Protein 3VA9 (pdb70)

InterPro domains:
  IPR003594 Histidine kinase/HSP90-like ATPase domain [PF02518] (353-459)
  IPR003594 Histidine kinase/HSP90-like ATPase domain [SM00387] (352-461)
  IPR003661 Signal transduction histidine kinase, dimerisation/phosphoacceptor domain [PF00512] (240-304)
  IPR003661 Signal transduction histidine kinase, dimerisation/phosphoacceptor domain [SM00388] (239-310)
  IPR003661 Signal transduction histidine kinase, dimerisation/phosphoacceptor domain [cd00082] (237-304)
  IPR004358 Signal transduction histidine kinase-related protein, C-terminal [PR00344] (392-406)
  IPR004358 Signal transduction histidine kinase-related protein, C-terminal [PR00344] (410-420)
  IPR004358 Signal transduction histidine kinase-related protein, C-terminal [PR00344] (421-439)
  IPR004358 Signal transduction histidine kinase-related protein, C-terminal [PR00344] (445-458)
  IPR005467 Histidine kinase domain [PS50109] (246-461)
  IPR007891 CHASE3 [PF05227] (44-176)
  IPR036097 Signal transduction histidine kinase, dimerisation/phosphoacceptor domain superfamily [SSF47384] (236-304)
  IPR036890 Histidine kinase/HSP90-like ATPase superfamily [G3DSA:3.30.565.10] (309-466)
  IPR036890 Histidine kinase/HSP90-like ATPase superfamily [SSF55874] (301-459)

Solvent-accessible surface area: 7595 Å² total; per-residue (Å²): 42,104,148,1,47,133,25,6,63,26,0,72,108,2,8,90,75,0,25,77,4,1,106,9,19,7,148,67,39,95,83,87,87,72,74,39,6,47,190,4,96,74,24,4,38,64,88,4,80,34,1,112,73,61,6,66,144,32,97,116,3,32,40,55,4,69,92,0,77,111,23,1,80,79,25,22,68,31,4,18,133,2,10,95,26,0,33,124,105,79,186,67,0,78,70,54,38,97,107,11,171,112,56,165,4,45,103,108,0,58,83,13,6,49,43,0,39,132,32,6,87,46,59,77,137,141,226

Nearest PDB structures (foldseek):
  3va9-assembly1_A  TM=1.008E+00  e=1.200E-15  Rhodopseudomonas palustris CGA009
  8tf5-assembly1_A  TM=5.320E-01  e=2.506E+00  Homo sapiens
  6d00-assembly1_3  TM=4.162E-01  e=1.377E+00  Calcarisporiella thermophila
  8e0m-assembly3_G  TM=5.366E-01  e=8.302E+00  synthetic construct
  5h5m-assembly2_B  TM=4.301E-01  e=4.561E+00  Caenorhabditis elegans

Sequence (127 aa):
TNKALLAISAIQQAVLEAETSERGFLLTGIETYRDSYIRARDALAARLDGLRAVLADNPEQIAHIDELRLLTDMRMAQLGRVVELGPERMREALDILEQARVDRLTERIETSLSVLTRAEQALLIQR

Organism: Rhodopseudomonas palustris (strain ATCC BAA-98 / CGA009) (NCBI:txid258594)

B-factor: mean 53.87, std 28.3, range [16.16, 162.72]

Structure (mmCIF, N/CA/C/O backbone):
data_3VA9
#
_entry.id   3VA9
#
_cell.length_a   76.147
_cell.length_b   7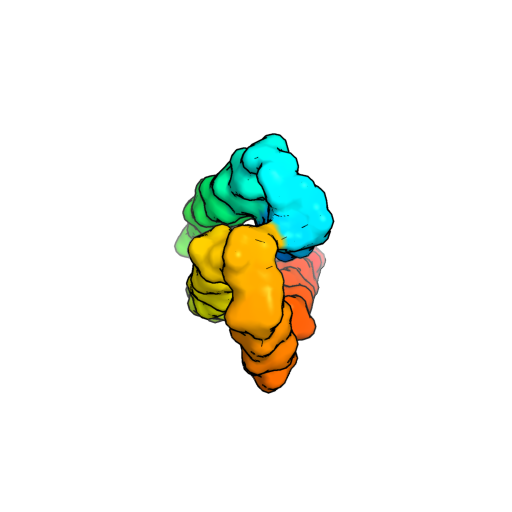6.147
_cell.length_c   109.155
_cell.angle_alpha   90.00
_cell.angle_beta   90.00
_cell.angle_gamma   90.00
#
_symmetry.space_group_name_H-M   'I 41 2 2'
#
loop_
_entity.id
_entity.type
_entity.pdbx_description
1 polymer 'Sensor histidine kinase'
2 non-polymer 'CHLORIDE ION'
3 water water
#
loop_
_atom_site.group_PDB
_atom_site.id
_atom_site.type_symbol
_atom_site.label_atom_id
_atom_site.label_alt_id
_atom_site.label_comp_id
_atom_site.label_asym_id
_atom_site.label_entity_id
_atom_site.label_seq_id
_atom_site.pdbx_PDB_ins_code
_atom_site.Cartn_x
_atom_site.Cartn_y
_atom_site.Cartn_z
_atom_site.occupancy
_atom_site.B_iso_or_equiv
_atom_site.auth_seq_id
_atom_site.auth_comp_id
_atom_site.auth_asym_id
_atom_site.auth_atom_id
_atom_site.pdbx_PDB_model_num
ATOM 1 N N . THR A 1 17 ? 10.255 12.134 16.115 1.00 107.20 49 THR A N 1
ATOM 2 C CA . THR A 1 17 ? 11.118 12.280 14.949 1.00 108.80 49 THR A CA 1
ATOM 3 C C . THR A 1 17 ? 12.010 13.501 15.081 1.00 112.30 49 THR A C 1
ATOM 4 O O . THR A 1 17 ? 13.186 13.463 14.730 1.00 116.33 49 THR A O 1
ATOM 8 N N . ASN A 1 18 ? 11.437 14.597 15.562 1.00 111.76 50 ASN A N 1
ATOM 9 C CA . ASN A 1 18 ? 12.197 15.825 15.745 1.00 112.02 50 ASN A CA 1
ATOM 10 C C . ASN A 1 18 ? 13.269 15.628 16.806 1.00 101.25 50 ASN A C 1
ATOM 11 O O . ASN A 1 18 ? 14.351 16.208 16.734 1.00 97.45 50 ASN A O 1
ATOM 16 N N . LYS A 1 19 ? 12.952 14.797 17.791 1.00 95.09 51 LYS A N 1
ATOM 17 C CA . LYS A 1 19 ? 13.901 14.437 18.831 1.00 92.27 51 LYS A CA 1
ATOM 18 C C . LYS A 1 19 ? 15.026 13.585 18.241 1.00 89.52 51 LYS A C 1
ATOM 19 O O . LYS A 1 19 ? 16.176 13.667 18.680 1.00 91.74 51 LYS A O 1
ATOM 25 N N . ALA A 1 20 ? 14.688 12.777 17.239 1.00 78.67 52 ALA A N 1
ATOM 26 C CA . ALA A 1 20 ? 15.654 11.883 16.606 1.00 70.40 52 ALA A CA 1
ATOM 27 C C . ALA A 1 20 ? 16.638 12.635 15.710 1.00 63.16 52 ALA A C 1
ATOM 28 O O . ALA A 1 20 ? 17.816 12.278 15.637 1.00 57.68 52 ALA A O 1
ATOM 30 N N . LEU A 1 21 ? 16.152 13.672 15.033 1.00 60.89 53 LEU A N 1
ATOM 31 C CA . LEU A 1 21 ? 16.996 14.471 14.147 1.00 67.02 53 LEU A CA 1
ATOM 32 C C . LEU A 1 21 ? 18.022 15.289 14.930 1.00 68.14 53 LEU A C 1
ATOM 33 O O . LEU A 1 21 ? 19.150 15.471 14.480 1.00 64.66 53 LEU A O 1
ATOM 38 N N . LEU A 1 22 ? 17.620 15.786 16.097 1.00 73.87 54 LEU A N 1
ATOM 39 C CA . LEU A 1 22 ? 18.541 16.468 16.996 1.00 71.38 54 LEU A CA 1
ATOM 40 C C . LEU A 1 22 ? 19.654 15.510 17.374 1.00 67.41 54 LEU A C 1
ATOM 41 O O . LEU A 1 22 ? 20.839 15.839 17.275 1.00 67.42 54 LEU A O 1
ATOM 46 N N . ALA A 1 23 ? 19.256 14.315 17.803 1.00 60.36 55 ALA A N 1
ATOM 47 C CA . ALA A 1 23 ? 20.194 13.289 18.244 1.00 56.54 55 ALA A CA 1
ATOM 48 C C . ALA A 1 23 ? 21.189 12.903 17.147 1.00 45.77 55 ALA A C 1
ATOM 49 O O . ALA A 1 23 ? 22.351 12.635 17.426 1.00 43.68 55 ALA A O 1
ATOM 51 N N . ILE A 1 24 ? 20.720 12.877 15.902 1.00 45.93 56 ILE A N 1
ATOM 52 C CA . ILE A 1 24 ? 21.557 12.516 14.760 1.00 51.24 56 ILE A CA 1
ATOM 53 C C . ILE A 1 24 ? 22.604 13.589 14.476 1.00 54.04 56 ILE A C 1
ATOM 54 O O . ILE A 1 24 ? 23.744 13.287 14.127 1.00 54.65 56 ILE A O 1
ATOM 59 N N . SER A 1 25 ? 22.202 14.846 14.629 1.00 51.85 57 SER A N 1
ATOM 60 C CA . SER A 1 25 ? 23.091 15.976 14.409 1.00 53.10 57 SER A CA 1
ATOM 61 C C . SER A 1 25 ? 24.128 16.071 15.521 1.00 48.57 57 SER A C 1
ATOM 62 O O . SER A 1 25 ? 25.266 16.465 15.293 1.00 56.39 57 SER A O 1
ATOM 65 N N . ALA A 1 26 ? 23.722 15.704 16.729 1.00 44.64 58 ALA A N 1
ATOM 66 C CA . ALA A 1 26 ? 24.623 15.693 17.867 1.00 40.75 58 ALA A CA 1
ATOM 67 C C . ALA A 1 26 ? 25.686 14.601 17.728 1.00 45.80 58 ALA A C 1
ATOM 68 O O . ALA A 1 26 ? 26.780 14.707 18.288 1.00 49.56 58 ALA A O 1
ATOM 70 N N . ILE A 1 27 ? 25.367 13.554 16.975 1.00 49.18 59 ILE A N 1
ATOM 71 C CA . ILE A 1 27 ? 26.327 12.478 16.727 1.00 45.55 59 ILE A CA 1
ATOM 72 C C . ILE A 1 27 ? 27.396 12.893 15.714 1.00 34.33 59 ILE A C 1
ATOM 73 O O . ILE A 1 27 ? 28.585 12.646 15.909 1.00 33.02 59 ILE A O 1
ATOM 78 N N . GLN A 1 28 ? 26.955 13.519 14.632 1.00 38.92 60 GLN A N 1
ATOM 79 C CA . GLN A 1 28 ? 27.852 14.146 13.669 1.00 46.65 60 GLN A CA 1
ATOM 80 C C . GLN A 1 28 ? 28.811 15.106 14.379 1.00 41.44 60 GLN A C 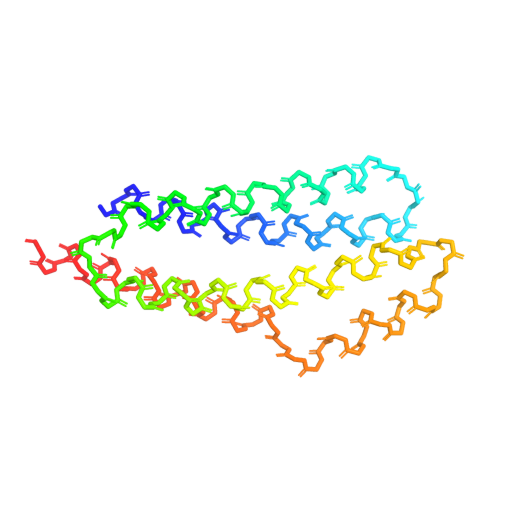1
ATOM 81 O O . GLN A 1 28 ? 30.021 15.032 14.193 1.00 36.22 60 GLN A O 1
ATOM 87 N N . GLN A 1 29 ? 28.259 15.994 15.204 1.00 37.92 61 GLN A N 1
ATOM 88 C CA . GLN A 1 29 ? 29.059 16.925 15.997 1.00 39.74 61 GLN A CA 1
ATOM 89 C C . GLN A 1 29 ? 30.167 16.229 16.789 1.00 42.34 61 GLN A C 1
ATOM 90 O O . GLN A 1 29 ? 31.339 16.610 16.694 1.00 39.57 61 GLN A O 1
ATOM 96 N N . ALA A 1 30 ? 29.790 15.213 17.567 1.00 39.01 62 ALA A N 1
ATOM 97 C CA . ALA A 1 30 ? 30.733 14.503 18.436 1.00 31.58 62 ALA A CA 1
ATOM 98 C C . ALA A 1 30 ? 31.861 13.825 17.660 1.00 30.63 62 ALA A C 1
ATOM 99 O O . ALA A 1 30 ? 33.004 13.807 18.110 1.00 31.62 62 ALA A O 1
ATOM 101 N N . VAL A 1 31 ? 31.537 13.265 16.499 1.00 29.73 63 VAL A N 1
ATOM 102 C CA . VAL A 1 31 ? 32.550 12.654 15.635 1.00 28.78 63 VAL A CA 1
ATOM 103 C C . VAL A 1 31 ? 33.571 13.692 15.139 1.00 25.15 63 VAL A C 1
ATOM 104 O O . VAL A 1 31 ? 34.775 13.445 15.161 1.00 29.42 63 VAL A O 1
ATOM 108 N N . LEU A 1 32 ? 33.082 14.854 14.711 1.00 30.14 64 LEU A N 1
ATOM 109 C CA . LEU A 1 32 ? 33.955 15.953 14.281 1.00 36.04 64 LEU A CA 1
ATOM 110 C C . LEU A 1 32 ? 34.794 16.468 15.432 1.00 27.03 64 LEU A C 1
ATOM 111 O O . LEU A 1 32 ? 35.984 16.715 15.280 1.00 32.78 64 LEU A O 1
ATOM 116 N N . GLU A 1 33 ? 34.163 16.613 16.590 1.00 24.82 65 GLU A N 1
ATOM 117 C CA . GLU A 1 33 ? 34.856 17.080 17.783 1.00 27.96 65 GLU A CA 1
ATOM 118 C C . GLU A 1 33 ? 35.978 16.129 18.227 1.00 28.80 65 GLU A C 1
ATOM 119 O O . GLU A 1 33 ? 37.026 16.580 18.676 1.00 33.06 65 GLU A O 1
ATOM 125 N N . ALA A 1 34 ? 35.769 14.820 18.084 1.00 24.25 66 ALA A N 1
ATOM 126 C CA . ALA A 1 34 ? 36.808 13.841 18.422 1.00 22.67 66 ALA A CA 1
ATOM 127 C C . ALA A 1 34 ? 37.996 13.967 17.471 1.00 27.28 66 ALA A C 1
ATOM 128 O O . ALA A 1 34 ? 39.156 13.953 17.889 1.00 23.12 66 ALA A O 1
ATOM 130 N N . GLU A 1 35 ? 37.693 14.087 16.183 1.00 24.13 67 GLU A N 1
ATOM 131 C CA . GLU A 1 35 ? 38.728 14.258 15.174 1.00 32.37 67 GLU A CA 1
ATOM 132 C C . GLU A 1 35 ? 39.507 15.564 15.356 1.00 29.13 67 GLU A C 1
ATOM 133 O O . GLU A 1 35 ? 40.734 15.563 15.431 1.00 31.44 67 GLU A O 1
ATOM 139 N N . THR A 1 36 ? 38.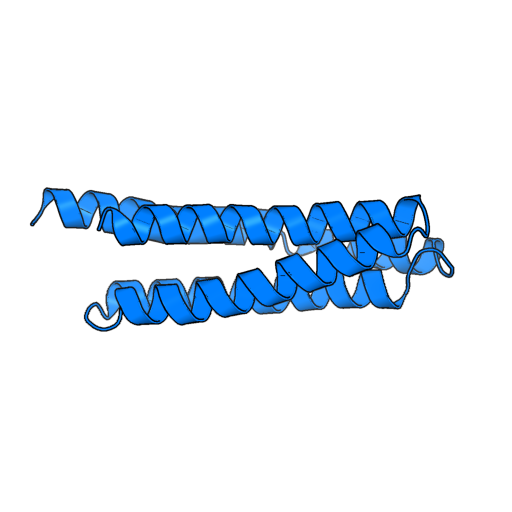794 16.680 15.442 1.00 25.36 68 THR A N 1
ATOM 140 C CA . THR A 1 36 ? 39.468 17.960 15.577 1.00 29.45 68 THR A CA 1
ATOM 141 C C . THR A 1 36 ? 40.293 18.025 16.875 1.00 36.16 68 THR A C 1
ATOM 142 O O . THR A 1 36 ? 41.380 18.602 16.899 1.00 38.89 68 THR A O 1
ATOM 146 N N . SER A 1 37 ? 39.792 17.411 17.943 1.00 30.04 69 SER A N 1
ATOM 147 C CA . SER A 1 37 ? 40.508 17.431 19.218 1.00 30.16 69 SER A CA 1
ATOM 148 C C . SER A 1 37 ? 41.786 16.602 19.145 1.00 27.03 69 SER A C 1
ATOM 149 O O . SER A 1 37 ? 42.827 17.015 19.639 1.00 33.11 69 SER A O 1
ATOM 152 N N . GLU A 1 38 ? 41.699 15.439 18.515 1.00 23.01 70 GLU A N 1
ATOM 153 C CA . GLU A 1 38 ? 42.867 14.595 18.311 1.00 31.02 70 GLU A CA 1
ATOM 154 C C . GLU A 1 38 ? 43.933 15.321 17.486 1.00 27.97 70 GLU A C 1
ATOM 155 O O . GLU A 1 38 ? 45.113 15.294 17.820 1.00 34.40 70 GLU A O 1
ATOM 161 N N . ARG A 1 39 ? 43.513 15.984 16.418 1.00 21.69 71 ARG A N 1
ATOM 162 C CA . ARG A 1 39 ? 44.436 16.791 15.615 1.00 25.65 71 ARG A CA 1
ATOM 163 C C . ARG A 1 39 ? 45.058 17.920 16.417 1.00 23.99 71 ARG A C 1
ATOM 164 O O . ARG A 1 39 ? 46.249 18.172 16.308 1.00 32.34 71 ARG A O 1
ATOM 172 N N . GLY A 1 40 ? 44.254 18.591 17.231 1.00 27.71 72 GLY A N 1
ATOM 173 C CA . GLY A 1 40 ? 44.767 19.645 18.095 1.00 27.71 72 GLY A CA 1
ATOM 174 C C . GLY A 1 40 ? 45.817 19.140 19.080 1.00 32.11 72 GLY A C 1
ATOM 175 O O . GLY A 1 40 ? 46.800 19.836 19.354 1.00 36.27 72 GLY A O 1
ATOM 176 N N . PHE A 1 41 ? 45.615 17.926 19.600 1.00 29.32 73 PHE A N 1
ATOM 177 C CA . PHE A 1 41 ? 46.555 17.292 20.538 1.00 30.26 73 PHE A CA 1
ATOM 178 C C . PHE A 1 41 ? 47.882 16.941 19.867 1.00 30.15 73 PHE A C 1
ATOM 179 O O . PHE A 1 41 ? 48.954 17.193 20.426 1.00 29.14 73 PHE A O 1
ATOM 187 N N . LEU A 1 42 ? 47.809 16.360 18.670 1.00 27.31 74 LEU A N 1
ATOM 188 C CA . LEU A 1 42 ? 49.015 16.073 17.892 1.00 28.85 74 LEU A CA 1
ATOM 189 C C . LEU A 1 42 ? 49.805 17.338 17.593 1.00 34.48 74 LEU A C 1
ATOM 190 O O . LEU A 1 42 ? 51.037 17.335 17.623 1.00 42.07 74 LEU A O 1
ATOM 195 N N . LEU A 1 43 ? 49.088 18.417 17.288 1.00 34.32 75 LEU A N 1
ATOM 196 C CA . LEU A 1 43 ? 49.719 19.682 16.917 1.00 29.67 75 LEU A CA 1
ATOM 197 C C . LEU A 1 43 ? 50.405 20.383 18.084 1.00 37.95 75 LEU A C 1
ATOM 198 O O . LEU A 1 43 ? 51.499 20.931 17.926 1.00 37.64 75 LEU A O 1
ATOM 203 N N . THR A 1 44 ? 49.754 20.370 19.248 1.00 40.08 76 THR A N 1
ATOM 204 C CA . THR A 1 44 ? 50.162 21.233 20.360 1.00 36.17 76 THR A CA 1
ATOM 205 C C . THR A 1 44 ? 50.757 20.500 21.553 1.00 36.81 76 THR A C 1
ATOM 206 O O . THR A 1 44 ? 51.527 21.082 22.309 1.00 44.07 76 THR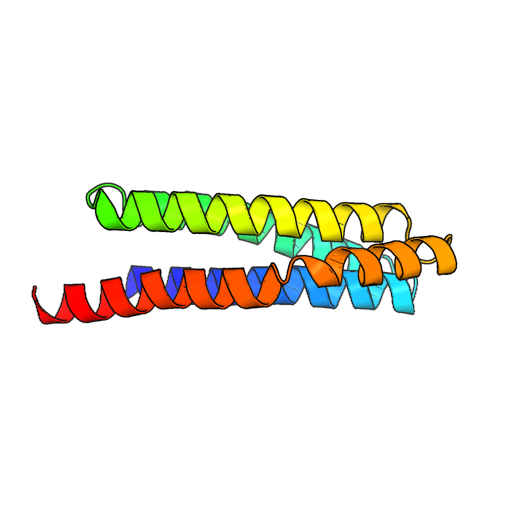 A O 1
ATOM 210 N N . GLY A 1 45 ? 50.387 19.239 21.740 1.00 35.67 77 GLY A N 1
ATOM 211 C CA . GLY A 1 45 ? 50.825 18.503 22.914 1.00 31.20 77 GLY A CA 1
ATOM 212 C C . GLY A 1 45 ? 50.131 18.984 24.183 1.00 37.98 77 GLY A C 1
ATOM 213 O O . GLY A 1 45 ? 50.517 18.621 25.291 1.00 42.45 77 GLY A O 1
ATOM 214 N N . ILE A 1 46 ? 49.097 19.801 24.024 1.00 40.63 78 ILE A N 1
ATOM 215 C CA . ILE A 1 46 ? 48.367 20.337 25.170 1.00 44.26 78 ILE A CA 1
ATOM 216 C C . ILE A 1 46 ? 47.233 19.388 25.577 1.00 41.16 78 ILE A C 1
ATOM 217 O O . ILE A 1 46 ? 46.317 19.126 24.789 1.00 31.78 78 ILE A O 1
ATOM 222 N N . GLU A 1 47 ? 47.313 18.875 26.808 1.00 40.45 79 GLU A N 1
ATOM 223 C CA . GLU A 1 47 ? 46.442 17.792 27.273 1.00 39.53 79 GLU A CA 1
ATOM 224 C C . GLU A 1 47 ? 44.960 18.144 27.199 1.00 42.67 79 GLU A C 1
ATOM 225 O O . GLU A 1 47 ? 44.099 17.262 27.125 1.00 49.59 79 GLU A O 1
ATOM 231 N N . THR A 1 48 ? 44.673 19.438 27.220 1.00 36.87 80 THR A N 1
ATOM 232 C CA . THR A 1 48 ? 43.308 19.927 27.101 1.00 41.75 80 THR A CA 1
ATOM 233 C C . THR A 1 48 ? 42.642 19.421 25.823 1.00 34.52 80 THR A C 1
ATOM 234 O O . THR A 1 48 ? 41.439 19.173 25.800 1.00 41.97 80 THR A O 1
ATOM 238 N N . TYR A 1 49 ? 43.423 19.262 24.759 1.00 31.39 81 TYR A N 1
ATOM 239 C CA . TYR A 1 49 ? 42.866 18.774 23.496 1.00 35.79 81 TYR A CA 1
ATOM 240 C C . TYR A 1 49 ? 42.590 17.278 23.593 1.00 36.91 81 TYR A C 1
ATOM 241 O O . TYR A 1 49 ? 41.587 16.784 23.075 1.00 41.92 81 TYR A O 1
ATOM 250 N N . ARG A 1 50 ? 43.479 16.563 24.273 1.00 31.07 82 ARG A N 1
ATOM 251 C CA . ARG A 1 50 ? 43.236 15.159 24.568 1.00 33.31 82 ARG A CA 1
ATOM 252 C C . ARG A 1 50 ? 41.966 14.972 25.398 1.00 29.85 82 ARG A C 1
ATOM 253 O O . ARG A 1 50 ? 41.144 14.108 25.097 1.00 38.30 82 ARG A O 1
ATOM 261 N N . ASP A 1 51 ? 41.806 15.780 26.438 1.00 34.10 83 ASP A N 1
AT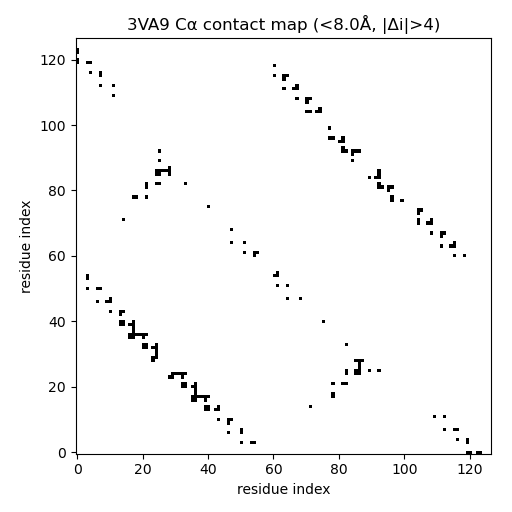OM 262 C CA . ASP A 1 51 ? 40.586 15.737 27.242 1.00 39.40 83 ASP A CA 1
ATOM 263 C C . ASP A 1 51 ? 39.344 15.911 26.359 1.00 43.70 83 ASP A C 1
ATOM 264 O O . ASP A 1 51 ? 38.362 15.173 26.495 1.00 38.01 83 ASP A O 1
ATOM 269 N N . SER A 1 52 ? 39.402 16.878 25.445 1.00 36.34 84 SER A N 1
ATOM 270 C CA . SER A 1 52 ? 38.309 17.106 24.505 1.00 36.33 84 SER A CA 1
ATOM 271 C C . SER A 1 52 ? 38.043 15.900 23.608 1.00 33.22 84 SER A C 1
ATOM 272 O O . SER A 1 52 ? 36.893 15.586 23.312 1.00 40.19 84 SER A O 1
ATOM 275 N N . TYR A 1 53 ? 39.102 15.225 23.170 1.00 30.73 85 TYR A N 1
ATOM 276 C CA . TYR A 1 53 ? 38.929 14.005 22.392 1.00 26.27 85 TYR A CA 1
ATOM 277 C C . TYR A 1 53 ? 38.195 12.973 23.238 1.00 25.19 85 TYR A C 1
ATOM 278 O O . TYR A 1 53 ? 37.220 12.380 22.787 1.00 38.23 85 TYR A O 1
ATOM 287 N N . ILE A 1 54 ? 38.668 12.767 24.467 1.00 30.71 86 ILE A N 1
ATOM 288 C CA . ILE A 1 54 ? 38.027 11.833 25.402 1.00 38.47 86 ILE A CA 1
ATOM 289 C C . ILE A 1 54 ? 36.556 12.185 25.640 1.00 35.51 86 ILE A C 1
ATOM 290 O O . ILE A 1 54 ? 35.687 11.316 25.590 1.00 32.00 86 ILE A O 1
ATOM 295 N N . ARG A 1 55 ? 36.283 13.468 25.869 1.00 34.80 87 ARG A N 1
ATOM 296 C CA . ARG A 1 55 ? 34.913 13.933 26.067 1.00 36.67 87 ARG A CA 1
ATOM 297 C C . ARG A 1 55 ? 34.021 13.652 24.852 1.00 35.11 87 ARG A C 1
ATOM 298 O O . ARG A 1 55 ? 32.909 13.133 24.991 1.00 35.38 87 ARG A O 1
ATOM 306 N N . ALA A 1 56 ? 34.509 13.992 23.663 1.00 25.77 88 ALA A N 1
ATOM 307 C CA . ALA A 1 56 ? 33.751 13.747 22.445 1.00 23.77 88 ALA A CA 1
ATOM 308 C C . ALA A 1 56 ? 33.537 12.242 22.219 1.00 24.13 88 ALA A C 1
ATOM 309 O O . ALA A 1 56 ? 32.446 11.809 21.853 1.00 38.03 88 ALA A O 1
ATOM 311 N N . ARG A 1 57 ? 34.573 11.448 22.454 1.00 30.69 89 ARG A N 1
ATOM 312 C CA . ARG A 1 57 ? 34.451 9.993 22.358 1.00 41.37 89 ARG A CA 1
ATOM 313 C C . ARG A 1 57 ? 33.410 9.436 23.339 1.00 32.89 89 ARG A C 1
ATOM 314 O O . ARG A 1 57 ? 32.592 8.591 22.981 1.00 34.27 89 ARG A O 1
ATOM 322 N N . ASP A 1 58 ? 33.446 9.908 24.578 1.00 29.57 90 ASP A N 1
ATOM 323 C CA . ASP A 1 58 ? 32.470 9.473 25.577 1.00 35.33 90 ASP A CA 1
ATOM 324 C C . ASP A 1 58 ? 31.053 9.937 25.208 1.00 38.70 90 ASP A C 1
ATOM 325 O O . ASP A 1 58 ? 30.085 9.183 25.336 1.00 38.65 90 ASP A O 1
ATOM 330 N N . ALA A 1 59 ? 30.944 11.176 24.734 1.00 33.61 91 ALA A N 1
ATOM 331 C CA . ALA A 1 59 ? 29.655 11.747 24.365 1.00 34.61 91 ALA A CA 1
ATOM 332 C C . ALA A 1 59 ? 29.059 11.020 23.158 1.00 34.28 91 ALA A C 1
ATOM 333 O O . ALA A 1 59 ? 27.853 10.771 23.094 1.00 40.34 91 ALA A O 1
ATOM 335 N N . LEU A 1 60 ? 29.913 10.665 22.209 1.00 31.64 92 LEU A N 1
ATOM 336 C CA . LEU A 1 60 ? 29.480 9.892 21.050 1.00 30.08 92 LEU A CA 1
ATOM 337 C C . LEU A 1 60 ? 28.850 8.566 21.471 1.00 35.64 92 LEU A C 1
ATOM 338 O O . LEU A 1 60 ? 27.747 8.219 21.035 1.00 35.56 92 LEU A O 1
ATOM 343 N N . ALA A 1 61 ? 29.565 7.820 22.306 1.00 30.97 93 ALA A N 1
ATOM 344 C CA . ALA A 1 61 ? 29.062 6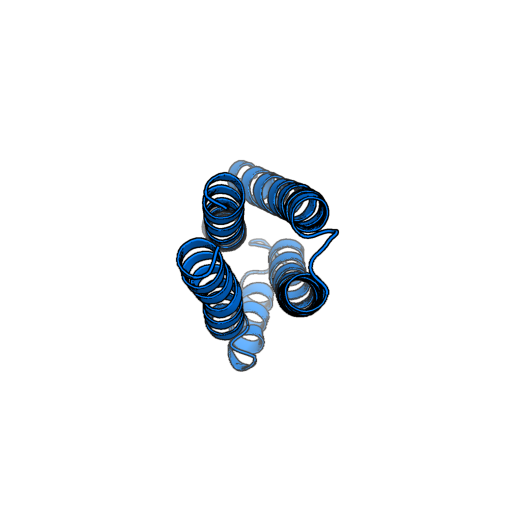.545 22.798 1.00 34.74 93 ALA A CA 1
ATOM 345 C C . ALA A 1 61 ? 27.698 6.737 23.477 1.00 35.61 93 ALA A C 1
ATOM 346 O O . ALA A 1 61 ? 26.745 6.021 23.173 1.00 37.37 93 ALA A O 1
ATOM 348 N N . ALA A 1 62 ? 27.606 7.724 24.367 1.00 31.48 94 ALA A N 1
ATOM 349 C CA . ALA A 1 62 ? 26.357 7.999 25.081 1.00 39.78 94 ALA A CA 1
ATOM 350 C C . ALA A 1 62 ? 25.224 8.411 24.137 1.00 44.11 94 ALA A C 1
ATOM 351 O O . ALA A 1 62 ? 24.087 7.980 24.302 1.00 47.49 94 ALA A O 1
ATOM 353 N N . ARG A 1 63 ? 25.541 9.238 23.145 1.00 44.20 95 ARG A N 1
ATOM 354 C CA . ARG A 1 63 ? 24.543 9.681 22.171 1.00 38.81 95 ARG A CA 1
ATOM 355 C C . ARG A 1 63 ? 24.097 8.563 21.234 1.00 41.77 95 ARG A C 1
ATOM 356 O O . ARG A 1 63 ? 22.932 8.514 20.832 1.00 44.18 95 ARG A O 1
ATOM 364 N N . LEU A 1 64 ? 25.022 7.669 20.886 1.00 34.06 96 LEU A N 1
ATOM 365 C CA . LEU A 1 64 ? 24.671 6.483 20.111 1.00 37.56 96 LEU A CA 1
ATOM 366 C C . LEU A 1 64 ? 23.760 5.546 20.910 1.00 42.70 96 LEU A C 1
ATOM 367 O O . LEU A 1 64 ? 22.785 5.026 20.368 1.00 42.07 96 LEU A O 1
ATOM 372 N N . ASP A 1 65 ? 24.088 5.328 22.187 1.00 44.31 97 ASP A N 1
ATOM 373 C CA . ASP A 1 65 ? 23.275 4.472 23.066 1.00 48.90 97 ASP A CA 1
ATOM 374 C C . ASP A 1 65 ? 21.838 5.003 23.159 1.00 51.78 97 ASP A C 1
ATOM 375 O O . ASP A 1 65 ? 20.874 4.237 23.143 1.00 58.15 97 ASP A O 1
ATOM 380 N N . GLY A 1 66 ? 21.713 6.322 23.269 1.00 47.95 98 GLY A N 1
ATOM 381 C CA . GLY A 1 66 ? 20.423 6.975 23.412 1.00 52.99 98 GLY A CA 1
ATOM 382 C C . GLY A 1 66 ? 19.611 7.079 22.134 1.00 59.40 98 GLY A C 1
ATOM 383 O O . GLY A 1 66 ? 18.389 6.964 22.158 1.00 61.15 98 GLY A O 1
ATOM 384 N N . LEU A 1 67 ? 20.284 7.321 21.015 1.00 64.14 99 LEU A N 1
ATOM 385 C CA . LEU A 1 67 ? 19.611 7.339 19.727 1.00 58.06 99 LEU A CA 1
ATOM 386 C C . LEU A 1 67 ? 18.994 5.973 19.509 1.00 61.26 99 LEU A C 1
ATOM 387 O O . LEU A 1 67 ? 17.867 5.850 19.026 1.00 60.20 99 LEU A O 1
ATOM 392 N N . ARG A 1 68 ? 19.745 4.944 19.884 1.00 62.26 100 ARG A N 1
ATOM 393 C CA . ARG A 1 68 ? 19.299 3.569 19.724 1.00 63.00 100 ARG A CA 1
ATOM 394 C C . ARG A 1 68 ? 18.037 3.310 20.539 1.00 69.34 100 ARG A C 1
ATOM 395 O O . ARG A 1 68 ? 17.207 2.477 20.172 1.00 68.88 100 ARG A O 1
ATOM 403 N N . ALA A 1 69 ? 17.900 4.032 21.646 1.00 73.53 101 ALA A N 1
ATOM 404 C CA . ALA A 1 69 ? 16.724 3.903 22.498 1.00 85.99 101 ALA A CA 1
ATOM 405 C C . ALA A 1 69 ? 15.506 4.595 21.883 1.00 83.39 101 ALA A C 1
ATOM 406 O O . ALA A 1 69 ? 14.372 4.199 22.131 1.00 92.05 101 ALA A O 1
ATOM 408 N N . VAL A 1 70 ? 15.749 5.627 21.082 1.00 81.54 102 VAL A N 1
ATOM 409 C CA . VAL A 1 70 ? 14.678 6.350 20.402 1.00 76.48 102 VAL A CA 1
ATOM 410 C C . VAL A 1 70 ? 14.145 5.531 19.232 1.00 85.99 102 VAL A C 1
ATOM 411 O O . VAL A 1 70 ? 12.959 5.590 18.906 1.00 93.93 102 VAL A O 1
ATOM 415 N N . LEU A 1 71 ? 15.027 4.754 18.613 1.00 85.25 103 LEU A N 1
ATOM 416 C CA . LEU A 1 71 ? 14.674 4.009 17.409 1.00 90.12 103 LEU A CA 1
ATOM 417 C C . LEU A 1 71 ? 14.337 2.557 17.724 1.00 90.41 103 LEU A C 1
ATOM 418 O O . LEU A 1 71 ? 14.264 1.722 16.826 1.00 94.01 103 LEU A O 1
ATOM 423 N N . ALA A 1 72 ? 14.116 2.268 19.001 1.00 94.62 104 ALA A N 1
ATOM 424 C CA . ALA A 1 72 ? 13.904 0.899 19.464 1.00 95.53 104 ALA A CA 1
ATOM 425 C C . ALA A 1 72 ? 12.778 0.159 18.733 1.00 102.91 104 ALA A C 1
ATOM 426 O O . ALA A 1 72 ? 12.830 -1.063 18.588 1.00 101.60 104 ALA A O 1
ATOM 428 N N . ASP A 1 73 ? 11.771 0.898 18.271 1.00 110.20 105 ASP A N 1
ATOM 429 C CA . ASP A 1 73 ? 10.594 0.290 17.646 1.00 115.46 105 ASP A CA 1
ATOM 430 C C . ASP A 1 73 ? 10.579 0.410 16.121 1.00 112.84 105 ASP A C 1
ATOM 431 O O . ASP A 1 73 ? 9.512 0.441 15.504 1.00 115.71 105 ASP A O 1
ATOM 436 N N . ASN A 1 74 ? 11.762 0.466 15.519 1.00 105.37 106 ASN A N 1
ATOM 437 C CA . ASN A 1 74 ? 11.879 0.615 14.074 1.00 99.25 106 ASN A CA 1
ATOM 438 C C . ASN A 1 74 ? 13.060 -0.192 13.535 1.00 95.71 106 ASN A C 1
ATOM 439 O O . ASN A 1 74 ? 14.177 0.315 13.457 1.00 95.18 106 ASN A O 1
ATOM 444 N N . PRO A 1 75 ? 12.812 -1.458 13.164 1.00 94.03 107 PRO A N 1
ATOM 445 C CA . PRO A 1 75 ? 13.857 -2.392 12.723 1.00 86.78 107 PRO A CA 1
ATOM 446 C C . PRO A 1 75 ? 14.756 -1.848 11.612 1.00 77.82 107 PRO A C 1
ATOM 447 O O . PRO A 1 75 ? 15.952 -2.126 11.622 1.00 76.71 107 PRO A O 1
ATOM 451 N N . GLU A 1 76 ? 14.194 -1.097 10.670 1.00 75.98 108 GLU A N 1
ATOM 452 C CA . GLU A 1 76 ? 14.986 -0.534 9.579 1.00 78.02 108 GLU A CA 1
ATOM 453 C C . GLU A 1 76 ? 15.939 0.542 10.086 1.00 69.79 108 GLU A C 1
ATOM 454 O O . GLU A 1 76 ? 17.057 0.678 9.586 1.00 65.14 108 GLU A O 1
ATOM 460 N N . GLN A 1 77 ? 15.488 1.305 11.077 1.00 65.18 109 GLN A N 1
ATOM 461 C CA . GLN A 1 77 ? 16.325 2.321 11.703 1.00 63.24 109 GLN A CA 1
ATOM 462 C C . GLN A 1 77 ? 17.370 1.706 12.632 1.00 57.15 109 GLN A C 1
ATOM 463 O O . GLN A 1 77 ? 18.520 2.138 12.650 1.00 57.95 109 GLN A O 1
ATOM 469 N N . ILE A 1 78 ? 16.958 0.707 13.407 1.00 60.65 110 ILE A N 1
ATOM 470 C CA . ILE A 1 78 ? 17.871 -0.014 14.284 1.00 65.46 110 ILE A CA 1
ATOM 471 C C . ILE A 1 78 ? 19.024 -0.595 13.475 1.00 60.04 110 ILE A C 1
ATOM 472 O O . ILE A 1 78 ? 20.177 -0.553 13.908 1.00 54.94 110 ILE A O 1
ATOM 477 N N . ALA A 1 79 ? 18.709 -1.129 12.297 1.00 55.92 111 ALA A N 1
ATOM 478 C CA . ALA A 1 79 ? 19.731 -1.676 11.409 1.00 46.88 111 ALA A CA 1
ATOM 479 C C . ALA A 1 79 ? 20.672 -0.572 10.929 1.00 44.39 111 ALA A C 1
ATOM 480 O O . ALA A 1 79 ? 21.887 -0.749 10.906 1.00 44.79 111 ALA A O 1
ATOM 482 N N . HIS A 1 80 ? 20.105 0.570 10.554 1.00 41.87 112 HIS A N 1
ATOM 483 C CA . HIS A 1 80 ? 20.907 1.710 10.109 1.00 46.29 112 HIS A CA 1
ATOM 484 C C . HIS A 1 80 ? 21.791 2.256 11.226 1.00 43.15 112 HIS A C 1
ATOM 485 O O . HIS A 1 80 ? 22.905 2.709 10.976 1.00 49.22 112 HIS A O 1
ATOM 492 N N . ILE A 1 81 ? 21.292 2.223 12.456 1.00 41.49 113 ILE A N 1
ATOM 493 C CA . ILE A 1 81 ? 22.087 2.673 13.583 1.00 42.92 113 ILE A CA 1
ATOM 494 C C . ILE A 1 81 ? 23.194 1.655 13.883 1.00 40.92 113 ILE A C 1
ATOM 495 O O . ILE A 1 81 ? 24.338 2.031 14.160 1.00 35.77 113 ILE A O 1
ATOM 500 N N . ASP A 1 82 ? 22.862 0.368 13.793 1.00 34.76 114 ASP A N 1
ATOM 501 C CA . ASP A 1 82 ? 23.871 -0.675 13.925 1.00 40.78 114 ASP A CA 1
ATOM 502 C C . ASP A 1 82 ? 25.010 -0.405 12.960 1.00 36.84 114 ASP A C 1
ATOM 503 O O . ASP A 1 82 ? 26.182 -0.456 13.333 1.00 40.46 114 ASP A O 1
ATOM 508 N N . GLU A 1 83 ? 24.651 -0.109 11.716 1.00 37.20 115 GLU A N 1
ATOM 509 C CA . GLU A 1 83 ? 25.635 0.163 10.672 1.00 45.80 115 GLU A CA 1
ATOM 510 C C . GLU A 1 83 ? 26.497 1.392 10.968 1.00 39.48 115 GLU A C 1
ATOM 511 O O . GLU A 1 83 ? 27.726 1.324 10.879 1.00 38.33 115 GLU A O 1
ATOM 517 N N . LEU A 1 84 ? 25.857 2.502 11.333 1.00 36.83 116 LEU A N 1
ATOM 518 C CA . LEU A 1 84 ? 26.584 3.708 11.739 1.00 31.91 116 LEU A CA 1
ATOM 519 C C . LEU A 1 84 ? 27.588 3.380 12.851 1.00 31.39 116 LEU A C 1
ATOM 520 O O . LEU A 1 84 ? 28.757 3.765 12.788 1.00 36.95 116 LEU A O 1
ATOM 525 N N . ARG A 1 85 ? 27.115 2.649 13.857 1.00 24.75 117 ARG A N 1
ATOM 526 C CA . ARG A 1 85 ? 27.922 2.292 15.022 1.00 29.94 117 ARG A CA 1
ATOM 527 C C . ARG A 1 85 ? 29.167 1.490 14.672 1.00 26.92 117 ARG A C 1
ATOM 528 O O . ARG A 1 85 ? 30.232 1.700 15.257 1.00 32.47 117 ARG A O 1
ATOM 536 N N . LEU A 1 86 ? 29.023 0.553 13.737 1.00 25.84 118 LEU A N 1
ATOM 537 C CA . LEU A 1 86 ? 30.168 -0.174 13.210 1.00 27.82 118 LEU A CA 1
ATOM 538 C C . LEU A 1 86 ? 31.192 0.816 12.667 1.00 31.43 118 LEU A C 1
ATOM 539 O O . LEU A 1 86 ? 32.388 0.727 12.967 1.00 33.23 118 LEU A O 1
ATOM 544 N N . LEU A 1 87 ? 30.707 1.754 11.860 1.00 30.34 119 LEU A N 1
ATOM 545 C CA . LEU A 1 87 ? 31.564 2.744 11.214 1.00 27.16 119 LEU A CA 1
ATOM 546 C C . LEU A 1 87 ? 32.211 3.666 12.246 1.00 30.39 119 LEU A C 1
ATOM 547 O O . LEU A 1 87 ? 33.399 3.958 12.156 1.00 29.27 119 LEU A O 1
ATOM 552 N N . THR A 1 88 ? 31.438 4.116 13.234 1.00 27.69 120 THR A N 1
ATOM 553 C CA . THR A 1 88 ? 31.988 5.013 14.256 1.00 20.85 120 THR A CA 1
ATOM 554 C C . THR A 1 88 ? 32.970 4.287 15.188 1.00 23.90 120 THR A C 1
ATOM 555 O O . THR A 1 88 ? 33.948 4.879 15.631 1.00 27.96 120 THR A O 1
ATOM 559 N N . ASP A 1 89 ? 32.718 3.006 15.470 1.00 26.50 121 ASP A N 1
ATOM 560 C CA . ASP A 1 89 ? 33.675 2.194 16.228 1.00 27.49 121 ASP A CA 1
ATOM 561 C C . ASP A 1 89 ? 35.028 2.032 15.502 1.00 32.51 121 ASP A C 1
ATOM 562 O O . ASP A 1 89 ? 36.093 2.152 16.112 1.00 32.73 121 ASP A O 1
ATOM 567 N N . MET A 1 90 ? 34.992 1.756 14.203 1.00 31.60 122 MET A N 1
ATOM 568 C CA . MET A 1 90 ? 36.229 1.670 13.431 1.00 30.08 122 MET A CA 1
ATOM 569 C C . MET A 1 90 ? 36.955 3.023 13.391 1.00 24.10 122 MET A C 1
ATOM 570 O O . MET A 1 90 ? 38.170 3.080 13.483 1.00 28.68 122 MET A O 1
ATOM 575 N N . ARG A 1 91 ? 36.201 4.106 13.248 1.00 22.35 123 ARG A N 1
ATOM 576 C CA . ARG A 1 91 ? 36.789 5.443 13.178 1.00 28.62 123 ARG A CA 1
ATOM 577 C C . ARG A 1 91 ? 37.429 5.828 14.511 1.00 29.55 123 ARG A C 1
ATOM 578 O O . ARG A 1 91 ? 38.573 6.285 14.552 1.00 29.24 123 ARG A O 1
ATOM 586 N N . MET A 1 92 ? 36.692 5.633 15.601 1.00 24.70 124 MET A N 1
ATOM 587 C CA . MET A 1 92 ? 37.238 5.887 16.938 1.00 31.68 124 MET A CA 1
ATOM 588 C C . MET A 1 92 ? 38.499 5.076 17.238 1.00 29.89 124 MET A C 1
ATOM 589 O O . MET A 1 92 ? 39.411 5.567 17.887 1.00 31.53 124 MET A O 1
ATOM 594 N N . ALA A 1 93 ? 38.557 3.836 16.761 1.00 26.45 125 ALA A N 1
ATOM 595 C CA . ALA A 1 93 ? 39.751 3.018 16.957 1.00 24.42 125 ALA A CA 1
ATOM 596 C C . ALA A 1 93 ? 40.920 3.607 16.185 1.00 24.73 125 ALA A C 1
ATOM 597 O O . ALA A 1 93 ? 42.054 3.555 16.638 1.00 27.95 125 ALA A O 1
ATOM 599 N N . GLN A 1 94 ? 40.642 4.169 15.012 1.00 26.98 126 GLN A N 1
ATOM 600 C CA . GLN A 1 94 ? 41.678 4.868 14.249 1.00 35.29 126 GLN A CA 1
ATOM 601 C C . GLN A 1 94 ? 42.254 6.087 14.997 1.00 26.57 126 GLN A C 1
ATOM 602 O O . GLN A 1 94 ? 43.462 6.194 15.176 1.00 29.64 126 GLN A O 1
ATOM 608 N N . LEU A 1 95 ? 41.381 7.007 15.402 1.00 27.84 127 LEU A N 1
ATOM 609 C CA . LEU A 1 95 ? 41.776 8.213 16.139 1.00 28.45 127 LEU A CA 1
ATOM 610 C C . LEU A 1 95 ? 42.494 7.896 17.454 1.00 30.00 127 LEU A C 1
ATOM 611 O O . LEU A 1 95 ? 43.499 8.524 17.792 1.00 27.54 127 LEU A O 1
ATOM 616 N N . GLY A 1 96 ? 41.965 6.920 18.190 1.00 29.11 128 GLY A N 1
ATOM 617 C CA . GLY A 1 96 ? 42.533 6.516 19.470 1.00 19.72 128 GLY A CA 1
ATOM 618 C C . GLY A 1 96 ? 43.957 6.012 19.325 1.00 30.82 128 GLY A C 1
ATOM 619 O O . GLY A 1 96 ? 44.787 6.207 20.211 1.00 34.15 128 GLY A O 1
ATOM 620 N N . ARG A 1 97 ? 44.249 5.365 18.202 1.00 31.48 129 ARG A N 1
ATOM 621 C CA . ARG A 1 97 ? 45.601 4.863 17.950 1.00 29.46 129 ARG A CA 1
ATOM 622 C C . ARG A 1 97 ? 46.553 6.032 17.686 1.00 32.91 129 ARG A C 1
ATOM 623 O O . ARG A 1 97 ? 47.683 6.046 18.168 1.00 43.76 129 ARG A O 1
ATOM 631 N N . VAL A 1 98 ? 46.081 7.008 16.915 1.00 26.27 130 VAL A N 1
ATOM 632 C CA . VAL A 1 98 ? 46.846 8.208 16.620 1.00 28.59 130 VAL A CA 1
ATOM 633 C C . VAL A 1 98 ? 47.105 9.016 17.895 1.00 29.23 130 VAL A C 1
ATOM 634 O O . VAL A 1 98 ? 48.205 9.517 18.107 1.00 31.74 130 VAL A O 1
ATOM 638 N N . VAL A 1 99 ? 46.073 9.145 18.722 1.00 25.52 131 VAL A N 1
ATOM 639 C CA . VAL A 1 99 ? 46.162 9.831 20.011 1.00 34.98 131 VAL A CA 1
ATOM 640 C C . VAL A 1 99 ? 47.156 9.110 20.926 1.00 38.55 131 VAL A C 1
ATOM 641 O O . VAL A 1 99 ? 47.902 9.743 21.678 1.00 35.09 131 VAL A O 1
ATOM 645 N N . GLU A 1 100 ? 47.173 7.782 20.837 1.00 34.39 132 GLU A N 1
ATOM 646 C CA . GLU A 1 100 ? 48.087 6.963 21.630 1.00 38.06 132 GLU A CA 1
ATOM 647 C C . GLU A 1 100 ? 49.545 7.171 21.233 1.00 42.32 132 GLU A C 1
ATOM 648 O O . GLU A 1 100 ? 50.410 7.335 22.095 1.00 43.81 132 GLU A O 1
ATOM 654 N N . LEU A 1 101 ? 49.814 7.159 19.931 1.00 36.31 133 LEU A N 1
ATOM 655 C CA . LEU A 1 101 ? 51.149 7.471 19.439 1.00 36.89 133 LEU A CA 1
ATOM 656 C C . LEU A 1 101 ? 51.516 8.909 19.822 1.00 38.74 133 LEU A C 1
ATOM 657 O O . LEU A 1 101 ? 52.593 9.157 20.352 1.00 34.65 133 LEU A O 1
ATOM 662 N N . GLY A 1 102 ? 50.615 9.849 19.559 1.00 35.14 134 GLY A N 1
ATOM 663 C CA . GLY A 1 102 ? 50.730 11.180 20.129 1.00 35.81 134 GLY A CA 1
ATOM 664 C C . GLY A 1 102 ? 51.854 12.048 19.594 1.00 37.81 134 GLY A C 1
ATOM 665 O O . GLY A 1 102 ? 52.677 11.590 18.802 1.00 39.85 134 GLY A O 1
ATOM 666 N N . PRO A 1 103 ? 51.892 13.317 20.035 1.00 36.20 135 PRO A N 1
ATOM 667 C CA . PRO A 1 103 ? 52.832 14.328 19.543 1.00 41.20 135 PRO A CA 1
ATOM 668 C C . PRO A 1 103 ? 54.284 13.950 19.830 1.00 45.64 135 PRO A C 1
ATOM 669 O O . PRO A 1 103 ? 55.173 14.331 19.069 1.00 44.98 135 PRO A O 1
ATOM 673 N N . GLU A 1 104 ? 54.515 13.204 20.908 1.00 45.89 136 GLU A N 1
ATOM 674 C CA . GLU A 1 104 ? 55.864 12.753 21.253 1.00 44.51 136 GLU A CA 1
ATOM 675 C C . GLU A 1 104 ? 56.385 11.744 20.230 1.00 44.71 136 GLU A C 1
ATOM 676 O O . GLU A 1 104 ? 57.578 11.444 20.196 1.00 46.29 136 GLU A O 1
ATOM 682 N N . ARG A 1 105 ? 55.481 11.224 19.402 1.00 41.18 137 ARG A N 1
ATOM 683 C CA . ARG A 1 105 ? 55.844 10.334 18.299 1.00 39.52 137 ARG A CA 1
ATOM 684 C C . ARG A 1 105 ? 55.200 10.826 17.005 1.00 41.30 137 ARG A C 1
ATOM 685 O O . ARG A 1 105 ? 54.470 10.093 16.323 1.00 40.41 137 ARG A O 1
ATOM 693 N N . MET A 1 106 ? 55.494 12.082 16.683 1.00 37.54 138 MET A N 1
ATOM 694 C CA . MET A 1 106 ? 54.895 12.780 15.550 1.00 38.70 138 MET A CA 1
ATOM 695 C C . MET A 1 106 ? 54.893 11.984 14.238 1.00 42.78 138 MET A C 1
ATOM 696 O O . MET A 1 106 ? 53.847 11.822 13.612 1.00 45.64 138 MET A O 1
ATOM 701 N N . ARG A 1 107 ? 56.060 11.503 13.818 1.00 43.03 139 ARG A N 1
ATOM 702 C CA . ARG A 1 107 ? 56.188 10.830 12.526 1.00 45.15 139 ARG A CA 1
ATOM 703 C C . ARG A 1 107 ? 55.344 9.557 12.473 1.00 49.09 139 ARG A C 1
ATOM 704 O O . ARG A 1 107 ? 54.703 9.263 11.462 1.00 53.33 139 ARG A O 1
ATOM 712 N N . GLU A 1 108 ? 55.352 8.799 13.562 1.00 43.25 140 GLU A N 1
ATOM 713 C CA . GLU A 1 108 ? 54.525 7.605 13.649 1.00 40.40 140 GLU A CA 1
ATOM 714 C C . GLU A 1 108 ? 53.048 7.963 13.632 1.00 40.83 140 GLU A C 1
ATOM 715 O O . GLU A 1 108 ? 52.264 7.340 12.920 1.00 36.36 140 GLU A O 1
ATOM 721 N N . ALA A 1 109 ? 52.679 8.963 14.432 1.00 36.86 141 ALA A N 1
ATOM 722 C CA . ALA A 1 109 ? 51.295 9.403 14.533 1.00 36.17 141 ALA A CA 1
ATOM 723 C C . ALA A 1 109 ? 50.759 9.880 13.185 1.00 39.94 141 ALA A C 1
ATOM 724 O O . ALA A 1 109 ? 49.599 9.632 12.850 1.00 35.91 141 ALA A O 1
ATOM 726 N N . LEU A 1 110 ? 51.612 10.558 12.422 1.00 30.72 142 LEU A N 1
ATOM 727 C CA . LEU A 1 110 ? 51.239 11.103 11.124 1.00 34.71 142 LEU A CA 1
ATOM 728 C C . LEU A 1 110 ? 51.110 10.006 10.079 1.00 40.20 142 LEU A C 1
ATOM 729 O O . LEU A 1 110 ? 50.209 10.044 9.229 1.00 34.56 142 LEU A O 1
ATOM 734 N N . ASP A 1 111 ? 52.034 9.049 10.134 1.00 33.76 143 ASP A N 1
ATOM 735 C CA . ASP A 1 111 ? 52.021 7.904 9.228 1.00 39.45 143 ASP A CA 1
ATOM 736 C C . ASP A 1 111 ? 50.689 7.179 9.379 1.00 35.53 143 ASP A C 1
ATOM 737 O O . ASP A 1 111 ? 50.047 6.829 8.397 1.00 39.49 143 ASP A O 1
ATOM 742 N N . ILE A 1 112 ? 50.274 6.983 10.625 1.00 36.92 144 ILE A N 1
ATOM 743 C CA . ILE A 1 112 ? 49.036 6.282 10.927 1.00 30.62 144 ILE A CA 1
ATOM 744 C C . ILE A 1 112 ? 47.803 7.098 10.558 1.00 34.99 144 ILE A C 1
ATOM 745 O O . ILE A 1 112 ? 46.871 6.566 9.969 1.00 36.08 144 ILE A O 1
ATOM 750 N N . LEU A 1 113 ? 47.811 8.387 10.890 1.00 37.01 145 LEU A N 1
ATOM 751 C CA . LEU A 1 113 ? 46.733 9.294 10.484 1.00 35.28 145 LEU A CA 1
ATOM 752 C C . LEU A 1 113 ? 46.518 9.273 8.978 1.00 34.86 145 LEU A C 1
ATOM 753 O O . LEU A 1 113 ? 45.383 9.294 8.503 1.00 39.95 145 LEU A O 1
ATOM 758 N N . GLU A 1 114 ? 47.608 9.234 8.225 1.00 34.09 146 GLU A N 1
ATOM 759 C CA . GLU A 1 114 ? 47.507 9.191 6.767 1.00 39.38 146 GLU A CA 1
ATOM 760 C C . GLU A 1 114 ? 47.093 7.810 6.221 1.00 38.40 146 GLU A C 1
ATOM 761 O O . GLU A 1 114 ? 46.283 7.729 5.298 1.00 42.88 146 GLU A O 1
ATOM 767 N N . GLN A 1 115 ? 47.614 6.738 6.812 1.00 33.41 147 GLN A N 1
ATOM 768 C CA . GLN A 1 115 ? 47.164 5.380 6.476 1.00 44.74 147 GLN A CA 1
ATOM 769 C C . GLN A 1 115 ? 45.665 5.190 6.717 1.00 42.27 147 GLN A C 1
ATOM 770 O O . GLN A 1 115 ? 44.985 4.535 5.932 1.00 38.99 147 GLN A O 1
ATOM 776 N N . ALA A 1 116 ? 45.163 5.762 7.811 1.00 36.59 148 ALA A N 1
ATOM 777 C CA . ALA A 1 116 ? 43.748 5.653 8.171 1.00 36.14 148 ALA A CA 1
ATOM 778 C C . ALA A 1 116 ? 42.830 6.275 7.118 1.00 38.80 148 ALA A C 1
ATOM 779 O O . ALA A 1 116 ? 41.657 5.907 7.017 1.00 34.87 148 ALA A O 1
ATOM 781 N N . ARG A 1 117 ? 43.381 7.207 6.341 1.00 42.98 149 ARG A N 1
ATOM 782 C CA . ARG A 1 117 ? 42.636 7.937 5.306 1.00 52.71 149 ARG A CA 1
ATOM 783 C C . ARG A 1 117 ? 42.038 7.046 4.225 1.00 43.18 149 ARG A C 1
ATOM 784 O O . ARG A 1 117 ? 40.991 7.360 3.682 1.00 41.32 149 ARG A O 1
ATOM 792 N N . VAL A 1 118 ? 42.708 5.945 3.907 1.00 44.98 150 VAL A N 1
ATOM 793 C CA . VAL A 1 118 ? 42.299 5.114 2.780 1.00 45.27 150 VAL A CA 1
ATOM 794 C C . VAL A 1 118 ? 40.949 4.443 3.007 1.00 49.30 150 VAL A C 1
ATOM 795 O O . VAL A 1 118 ? 40.327 3.949 2.067 1.00 52.85 150 VAL A O 1
ATOM 799 N N . ASP A 1 119 ? 40.495 4.423 4.256 1.00 46.57 151 ASP A N 1
ATOM 800 C CA . ASP A 1 119 ? 39.243 3.753 4.585 1.00 35.09 151 ASP A CA 1
ATOM 801 C C . ASP A 1 119 ? 38.035 4.669 4.406 1.00 36.45 151 ASP A C 1
ATOM 802 O O . ASP A 1 119 ? 36.905 4.195 4.323 1.00 42.83 151 ASP A O 1
ATOM 807 N N . ARG A 1 120 ? 38.283 5.978 4.354 1.00 41.60 152 ARG A N 1
ATOM 808 C CA . ARG A 1 120 ? 37.238 6.966 4.088 1.00 47.83 152 ARG A CA 1
ATOM 809 C C . ARG A 1 120 ? 36.089 6.868 5.094 1.00 45.76 152 ARG A C 1
ATOM 810 O O . ARG A 1 120 ? 34.933 7.156 4.774 1.00 40.74 152 ARG A O 1
ATOM 818 N N . LEU A 1 121 ? 36.416 6.459 6.311 1.00 42.35 153 LEU A N 1
ATOM 819 C CA . LEU A 1 121 ? 35.408 6.274 7.345 1.00 40.78 153 LEU A CA 1
ATOM 820 C C . LEU A 1 121 ? 34.598 7.545 7.590 1.00 43.70 153 LEU A C 1
ATOM 821 O O . LEU A 1 121 ? 33.404 7.484 7.894 1.00 43.64 153 LEU A O 1
ATOM 826 N N . THR A 1 122 ? 35.253 8.691 7.438 1.00 39.87 154 THR A N 1
ATOM 827 C CA . THR A 1 122 ? 34.604 9.988 7.605 1.00 46.54 154 THR A CA 1
ATOM 828 C C . THR A 1 122 ? 33.490 10.217 6.573 1.00 41.32 154 THR A C 1
ATOM 829 O O . THR A 1 122 ? 32.365 10.565 6.924 1.00 43.16 154 THR A O 1
ATOM 833 N N . GLU A 1 123 ? 33.806 10.015 5.302 1.00 46.26 155 GLU A N 1
ATOM 834 C CA . GLU A 1 123 ? 32.804 10.097 4.249 1.00 54.63 155 GLU A CA 1
ATOM 835 C C . GLU A 1 123 ? 31.694 9.087 4.504 1.00 52.91 155 GLU A C 1
ATOM 836 O O . GLU A 1 123 ? 30.511 9.403 4.373 1.00 48.07 155 GLU A O 1
ATOM 842 N N . ARG A 1 124 ? 32.085 7.866 4.865 1.00 49.53 156 ARG A N 1
ATOM 843 C CA . ARG A 1 124 ? 31.132 6.775 5.036 1.00 39.82 156 ARG A CA 1
ATOM 844 C C . ARG A 1 124 ? 30.184 7.038 6.204 1.00 41.89 156 ARG A C 1
ATOM 845 O O . ARG A 1 124 ? 28.990 6.738 6.127 1.00 41.52 156 ARG A O 1
ATOM 853 N N . ILE A 1 125 ? 30.709 7.624 7.274 1.00 31.90 157 ILE A N 1
ATOM 854 C CA . ILE A 1 125 ? 29.866 7.996 8.401 1.00 35.86 157 ILE A CA 1
ATOM 855 C C . ILE A 1 125 ? 28.846 9.070 8.017 1.00 40.67 157 ILE A C 1
ATOM 856 O O . ILE A 1 125 ? 27.668 8.958 8.358 1.00 44.80 157 ILE A O 1
ATOM 861 N N . GLU A 1 126 ? 29.292 10.097 7.296 1.00 46.67 158 GLU A N 1
ATOM 862 C CA . GLU A 1 126 ? 28.391 11.168 6.853 1.00 51.29 158 GLU A CA 1
ATOM 863 C C . GLU A 1 126 ? 27.261 10.616 5.992 1.00 44.21 158 GLU A C 1
ATOM 864 O O . GLU A 1 126 ? 26.105 10.998 6.152 1.00 52.96 158 GLU A O 1
ATOM 870 N N . THR A 1 127 ? 27.605 9.711 5.086 1.00 39.72 159 THR A N 1
ATOM 871 C CA . THR A 1 127 ? 26.612 8.987 4.303 1.00 51.89 159 THR A CA 1
ATOM 872 C C . THR A 1 127 ? 25.660 8.211 5.219 1.00 55.55 159 THR A C 1
ATOM 873 O O . THR A 1 127 ? 24.439 8.208 5.020 1.00 53.95 159 THR A O 1
ATOM 877 N N . SER A 1 128 ? 26.234 7.549 6.220 1.00 48.76 160 SER A N 1
ATOM 878 C CA . SER A 1 128 ? 25.468 6.767 7.182 1.00 41.19 160 SER A CA 1
ATOM 879 C C . SER A 1 128 ? 24.487 7.645 7.960 1.00 45.13 160 SER A C 1
ATOM 880 O O . SER A 1 128 ? 23.337 7.263 8.186 1.00 49.75 160 SER A O 1
ATOM 883 N N . LEU A 1 129 ? 24.943 8.826 8.364 1.00 44.59 161 LEU A N 1
ATOM 884 C CA . LEU A 1 129 ? 24.085 9.758 9.088 1.00 46.92 161 LEU A CA 1
ATOM 885 C C . LEU A 1 129 ? 22.962 10.321 8.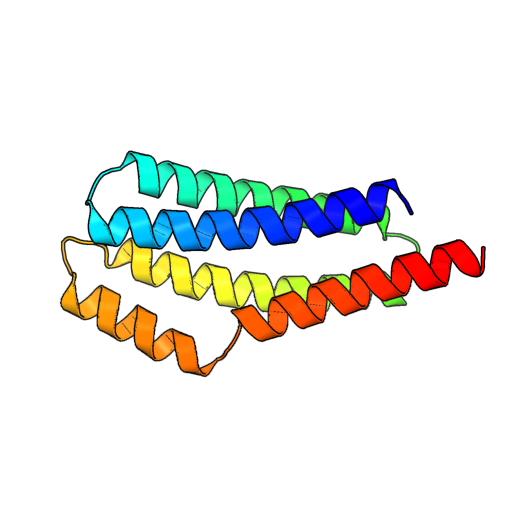202 1.00 55.66 161 LEU A C 1
ATOM 886 O O . LEU A 1 129 ? 21.843 10.524 8.670 1.00 54.12 161 LEU A O 1
ATOM 891 N N . SER A 1 130 ? 23.253 10.547 6.923 1.00 60.50 162 SER A N 1
ATOM 892 C CA . SER A 1 130 ? 22.239 11.027 5.987 1.00 66.61 162 SER A CA 1
ATOM 893 C C . SER A 1 130 ? 21.116 10.012 5.812 1.00 66.54 162 SER A C 1
ATOM 894 O O . SER A 1 130 ? 19.940 10.376 5.810 1.00 65.50 162 SER A O 1
ATOM 897 N N . VAL A 1 131 ? 21.482 8.743 5.656 1.00 67.24 163 VAL A N 1
ATOM 898 C CA . VAL A 1 131 ? 20.495 7.678 5.518 1.00 70.25 163 VAL A CA 1
ATOM 899 C C . VAL A 1 131 ? 19.505 7.702 6.680 1.00 69.97 163 VAL A C 1
ATOM 900 O O . VAL A 1 131 ? 18.294 7.593 6.477 1.00 74.04 163 VAL A O 1
ATOM 904 N N . LEU A 1 132 ? 20.029 7.848 7.895 1.00 56.48 164 LEU A N 1
ATOM 905 C CA . LEU A 1 132 ? 19.188 7.961 9.081 1.00 53.50 164 LEU A CA 1
ATOM 906 C C . LEU A 1 132 ? 18.306 9.217 9.046 1.00 58.04 164 LEU A C 1
ATOM 907 O O . LEU A 1 132 ? 17.106 9.155 9.336 1.00 55.00 164 LEU A O 1
ATOM 912 N N . THR A 1 133 ? 18.913 10.349 8.689 1.00 58.30 165 THR A N 1
ATOM 913 C CA . THR A 1 133 ? 18.212 11.629 8.622 1.00 57.87 165 THR A CA 1
ATOM 914 C C . THR A 1 133 ? 17.087 11.609 7.587 1.00 68.12 165 THR A C 1
ATOM 915 O O . THR A 1 133 ? 15.940 11.944 7.895 1.00 67.63 165 THR A O 1
ATOM 919 N N . ARG A 1 134 ? 17.421 11.222 6.360 1.00 71.62 166 ARG A N 1
ATOM 920 C CA . ARG A 1 134 ? 16.424 11.095 5.303 1.00 76.55 166 ARG A CA 1
ATOM 921 C C . ARG A 1 134 ? 15.300 10.142 5.701 1.00 75.64 166 ARG A C 1
ATOM 922 O O . ARG A 1 134 ? 14.129 10.419 5.452 1.00 80.63 166 ARG A O 1
ATOM 930 N N . ALA A 1 135 ? 15.659 9.028 6.332 1.00 73.15 167 ALA A N 1
ATOM 931 C CA . ALA A 1 135 ? 14.673 8.044 6.769 1.00 69.11 167 ALA A CA 1
ATOM 932 C C . ALA A 1 135 ? 13.700 8.622 7.797 1.00 74.35 167 ALA A C 1
ATOM 933 O O . ALA A 1 135 ? 12.503 8.354 7.737 1.00 82.85 167 ALA A O 1
ATOM 935 N N . GLU A 1 136 ? 14.211 9.409 8.739 1.00 71.95 168 GLU A N 1
ATOM 936 C CA . GLU A 1 136 ? 13.357 10.040 9.741 1.00 70.35 168 GLU A CA 1
ATOM 937 C C . GLU A 1 136 ? 12.488 11.124 9.115 1.00 78.28 168 GLU A C 1
ATOM 938 O O . GLU A 1 136 ? 11.332 11.306 9.504 1.00 84.08 168 GLU A O 1
ATOM 944 N N . GLN A 1 137 ? 13.050 11.847 8.150 1.00 78.85 169 GLN A N 1
ATOM 945 C CA . GLN A 1 137 ? 12.297 12.867 7.426 1.00 75.42 169 GLN A CA 1
ATOM 946 C C . GLN A 1 137 ? 11.191 12.221 6.594 1.00 77.08 169 GLN A C 1
ATOM 947 O O . GLN A 1 137 ? 10.028 12.601 6.692 1.00 79.96 169 GLN A O 1
ATOM 953 N N . ALA A 1 138 ? 11.558 11.237 5.781 1.00 77.77 170 ALA A N 1
ATOM 954 C CA . ALA A 1 138 ? 10.571 10.478 5.026 1.00 85.84 170 ALA A CA 1
ATOM 955 C C . ALA A 1 138 ? 9.527 9.902 5.979 1.00 99.25 170 ALA A C 1
ATOM 956 O O . ALA A 1 138 ? 8.323 9.985 5.722 1.00 106.52 170 ALA A O 1
ATOM 958 N N . LEU A 1 139 ? 9.999 9.330 7.083 1.00 99.48 171 LEU A N 1
ATOM 959 C CA . LEU A 1 139 ? 9.128 8.716 8.082 1.00 106.42 171 LEU A CA 1
ATOM 960 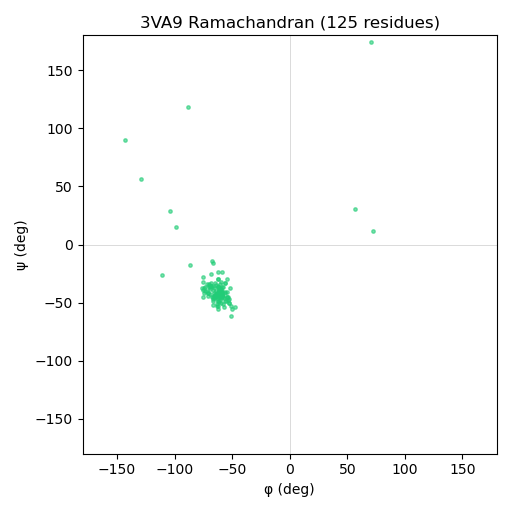C C . LEU A 1 139 ? 8.090 9.691 8.626 1.00 114.46 171 LEU A C 1
ATOM 961 O O . LEU A 1 139 ? 6.892 9.407 8.610 1.00 117.62 171 LEU A O 1
ATOM 966 N N . LEU A 1 140 ? 8.556 10.834 9.117 1.00 119.77 172 LEU A N 1
ATOM 967 C CA . LEU A 1 140 ? 7.665 11.867 9.634 1.00 126.33 172 LEU A CA 1
ATOM 968 C C . LEU A 1 140 ? 6.597 12.219 8.603 1.00 132.85 172 LEU A C 1
ATOM 969 O O . LEU A 1 140 ? 5.405 12.241 8.913 1.00 137.65 172 LEU A O 1
ATOM 974 N N . ILE A 1 141 ? 7.035 12.497 7.378 1.00 132.81 173 ILE A N 1
ATOM 975 C CA . ILE A 1 141 ? 6.122 12.820 6.286 1.00 134.95 173 ILE A CA 1
ATOM 976 C C . ILE A 1 141 ? 5.007 11.782 6.176 1.00 142.87 173 ILE A C 1
ATOM 977 O O . ILE A 1 141 ? 3.824 12.123 6.220 1.00 142.87 173 ILE A O 1
ATOM 982 N N . GLN A 1 142 ? 5.395 10.517 6.038 1.00 149.67 174 GLN A N 1
ATOM 983 C CA . GLN A 1 142 ? 4.440 9.414 5.978 1.00 156.56 174 GLN A CA 1
ATOM 984 C C . GLN A 1 142 ? 3.457 9.489 7.144 1.00 158.03 174 GLN A C 1
ATOM 985 O O . GLN A 1 142 ? 2.250 9.631 6.944 1.00 161.78 174 GLN A O 1
ATOM 991 N N . ARG A 1 143 ? 3.985 9.394 8.360 1.00 153.63 175 ARG A N 1
ATOM 992 C CA . ARG A 1 143 ? 3.173 9.497 9.567 1.00 150.74 175 ARG A CA 1
ATOM 993 C C . ARG A 1 143 ? 2.357 10.788 9.569 1.00 150.50 175 ARG A C 1
ATOM 994 O O . ARG A 1 143 ? 1.129 10.758 9.475 1.00 153.02 175 ARG A O 1
#

Radius of gyration: 15.88 Å; Cα contacts (8 Å, |Δi|>4): 115; chains: 1; bounding box: 53×24×24 Å

Foldseek 3Di:
DVVLLVLLVLLLVLLVQLVVLLVVCLVPVDCVSVVSNVVSVVVNVVSLVVSCVVCVPPVVLNVLSVVLVVLSVLSNVLSVVLSVCTNVNNVVSVVSVVVSVVVVSVVVNVVSSVVNVVCVVVVVVVD

Secondary structure (DSSP, 8-state):
-HHHHHHHHHHHHHHHHHHHHHHHHHHH--HHHHHHHHHHHHHHHHHHHHHHHHTTT-HHHHHHHHHHHHHHHHHHHHHHHHHHH-GGGHHHHHHHHHHHGGG-HHHHHHHHHHHHHHHHHHHHHH-